Protein AF-A0A2A4U2D6-F1 (afdb_monomer_lite)

pLDDT: mean 92.71, std 6.73, range [67.38, 98.06]

Sequence (75 aa):
MDPKMVPWHDAVVWSERSHNGHRLYEWLTKEHVAKVGWTNGVVSVEVANDSFLCKDVRYFIVQAPFVAVGQNIAV

Structure (mmCIF, N/CA/C/O backbone):
data_AF-A0A2A4U2D6-F1
#
_entry.id   AF-A0A2A4U2D6-F1
#
loop_
_atom_site.group_PDB
_atom_site.id
_atom_site.type_symbol
_atom_site.label_atom_id
_atom_site.label_alt_id
_atom_site.label_comp_id
_atom_site.label_asym_id
_atom_site.label_entity_id
_atom_site.label_seq_id
_atom_site.pdbx_PDB_ins_code
_atom_site.Cartn_x
_atom_site.Cartn_y
_atom_site.Cartn_z
_atom_site.occupancy
_atom_site.B_iso_or_equiv
_atom_site.auth_seq_id
_atom_site.auth_comp_id
_atom_site.auth_asym_id
_atom_site.auth_atom_id
_atom_site.pdbx_PDB_model_num
ATOM 1 N N . MET A 1 1 ? 14.604 6.408 -4.029 1.00 67.38 1 MET A N 1
ATOM 2 C CA . MET A 1 1 ? 14.389 6.096 -2.602 1.00 67.38 1 MET A CA 1
ATOM 3 C C . MET A 1 1 ? 14.895 4.685 -2.343 1.00 67.38 1 MET A C 1
ATOM 5 O O . MET A 1 1 ? 14.747 3.861 -3.239 1.00 67.38 1 MET A O 1
ATOM 9 N N . ASP A 1 2 ? 15.533 4.418 -1.202 1.00 81.81 2 ASP A N 1
ATOM 10 C CA . ASP A 1 2 ? 15.936 3.052 -0.831 1.00 81.81 2 ASP A CA 1
ATOM 11 C C . ASP A 1 2 ? 14.670 2.205 -0.571 1.00 81.81 2 ASP A C 1
ATOM 13 O O . ASP A 1 2 ? 13.889 2.574 0.310 1.00 81.81 2 ASP A O 1
ATOM 17 N N . PRO A 1 3 ? 14.433 1.096 -1.305 1.00 83.44 3 PRO A N 1
ATOM 18 C CA . PRO A 1 3 ? 13.281 0.219 -1.087 1.00 83.44 3 PRO A CA 1
ATOM 19 C C . PRO A 1 3 ? 13.160 -0.320 0.343 1.00 83.44 3 PRO A C 1
ATOM 21 O O . PRO A 1 3 ? 12.069 -0.703 0.754 1.00 83.44 3 PRO A O 1
ATOM 24 N N . LYS A 1 4 ? 14.253 -0.341 1.116 1.00 88.44 4 LYS A N 1
ATOM 25 C CA . LYS A 1 4 ? 14.245 -0.755 2.527 1.00 88.44 4 LYS A CA 1
ATOM 26 C C . LYS A 1 4 ? 13.486 0.206 3.441 1.00 88.44 4 LYS A C 1
ATOM 28 O O . LYS A 1 4 ? 13.114 -0.186 4.538 1.00 88.44 4 LYS A O 1
ATOM 33 N N . MET A 1 5 ? 13.269 1.444 2.999 1.00 92.25 5 MET A N 1
ATOM 34 C CA . MET A 1 5 ? 12.544 2.464 3.761 1.00 92.25 5 MET A CA 1
ATOM 35 C C . MET A 1 5 ? 11.030 2.413 3.539 1.00 92.25 5 MET A C 1
ATOM 37 O O . MET A 1 5 ? 10.292 3.107 4.233 1.00 92.25 5 MET A O 1
ATOM 41 N N . VAL A 1 6 ? 10.559 1.629 2.566 1.00 95.25 6 VAL A N 1
ATOM 42 C CA . VAL A 1 6 ? 9.128 1.473 2.300 1.00 95.25 6 VAL A CA 1
ATOM 43 C C . VAL A 1 6 ? 8.512 0.598 3.404 1.00 95.25 6 VAL A C 1
ATOM 45 O O . VAL A 1 6 ? 9.040 -0.484 3.678 1.00 95.25 6 VAL A O 1
ATOM 48 N N . PRO A 1 7 ? 7.396 1.012 4.034 1.00 97.00 7 PRO A N 1
ATOM 49 C CA . PRO A 1 7 ? 6.736 0.253 5.099 1.00 97.00 7 PRO A CA 1
ATOM 50 C C . PRO A 1 7 ? 5.925 -0.927 4.539 1.00 97.00 7 PRO A C 1
ATOM 52 O O . PRO A 1 7 ? 4.705 -0.979 4.652 1.00 97.00 7 PRO A O 1
ATOM 55 N N . TRP A 1 8 ? 6.606 -1.903 3.933 1.00 96.81 8 TRP A N 1
ATOM 56 C CA . TRP A 1 8 ? 5.991 -3.022 3.206 1.00 96.81 8 TRP A CA 1
ATOM 57 C C . TRP A 1 8 ? 4.958 -3.819 4.009 1.00 96.81 8 TRP A C 1
ATOM 59 O O . TRP A 1 8 ? 4.058 -4.404 3.419 1.00 96.81 8 TRP A O 1
ATOM 69 N N . HIS A 1 9 ? 5.096 -3.885 5.334 1.00 97.38 9 HIS A N 1
ATOM 70 C CA . HIS A 1 9 ? 4.206 -4.673 6.188 1.00 97.38 9 HIS A CA 1
ATOM 71 C C . HIS A 1 9 ? 2.946 -3.907 6.601 1.00 97.38 9 HIS A C 1
ATOM 73 O O . HIS A 1 9 ? 1.902 -4.527 6.798 1.00 97.38 9 HIS A O 1
ATOM 79 N N . ASP A 1 10 ? 3.038 -2.580 6.691 1.00 98.06 10 ASP A N 1
ATOM 80 C CA . ASP A 1 10 ? 2.064 -1.704 7.349 1.00 98.06 10 ASP A CA 1
ATOM 81 C C . ASP A 1 10 ? 1.503 -0.642 6.396 1.00 98.06 10 ASP A C 1
ATOM 83 O O . ASP A 1 10 ? 1.084 0.429 6.831 1.00 98.06 10 ASP A O 1
ATOM 87 N N . ALA A 1 11 ? 1.511 -0.901 5.088 1.00 97.94 11 ALA A N 1
ATOM 88 C CA . ALA A 1 11 ? 1.027 0.053 4.101 1.00 97.94 11 ALA A CA 1
ATOM 89 C C . ALA A 1 11 ? 0.452 -0.612 2.848 1.00 97.94 11 ALA A C 1
ATOM 91 O O . ALA A 1 11 ? 0.782 -1.749 2.501 1.00 97.94 11 ALA A O 1
ATOM 92 N N . VAL A 1 12 ? -0.384 0.145 2.140 1.00 97.44 12 VAL A N 1
ATOM 93 C CA . VAL A 1 12 ? -0.677 -0.094 0.725 1.00 97.44 12 VAL A CA 1
ATOM 94 C C . VAL A 1 12 ? 0.374 0.660 -0.072 1.00 97.44 12 VAL A C 1
ATOM 96 O O . VAL A 1 12 ? 0.482 1.874 0.063 1.00 97.44 12 VAL A O 1
ATOM 99 N N . VAL A 1 13 ? 1.156 -0.055 -0.874 1.00 97.06 13 VAL A N 1
ATOM 100 C CA . VAL A 1 13 ? 2.267 0.496 -1.657 1.00 97.06 13 VAL A CA 1
ATOM 101 C C . VAL A 1 13 ? 1.944 0.348 -3.133 1.00 97.06 13 VAL A C 1
ATOM 103 O O . VAL A 1 13 ? 1.551 -0.732 -3.574 1.00 97.06 13 VAL A O 1
ATOM 106 N N . TRP A 1 14 ? 2.167 1.386 -3.927 1.00 95.19 14 TRP A N 1
ATOM 107 C CA . TRP A 1 14 ? 2.065 1.299 -5.379 1.00 95.19 14 TRP A CA 1
ATOM 108 C C . TRP A 1 14 ? 3.264 1.921 -6.064 1.00 95.19 14 TRP A C 1
ATOM 110 O O . TRP A 1 14 ? 4.010 2.706 -5.481 1.00 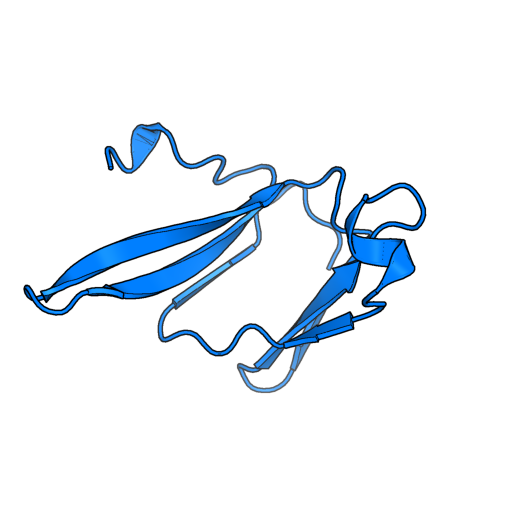95.19 14 TRP A O 1
ATOM 120 N N . SER A 1 15 ? 3.493 1.499 -7.305 1.00 92.56 15 SER A N 1
ATOM 121 C CA . SER A 1 15 ? 4.588 2.038 -8.098 1.00 92.56 15 SER A CA 1
ATOM 122 C C . SER A 1 15 ? 4.113 2.994 -9.172 1.00 92.56 15 SER A C 1
ATOM 124 O O . SER A 1 15 ? 3.226 2.633 -9.944 1.00 92.56 15 SER A O 1
ATOM 126 N N . GLU A 1 16 ? 4.839 4.085 -9.358 1.00 88.25 16 GLU A N 1
ATOM 127 C CA . GLU A 1 16 ? 4.745 4.912 -10.554 1.00 88.25 16 GLU A CA 1
ATOM 128 C C . GLU A 1 16 ? 5.971 4.725 -11.453 1.00 88.25 16 GLU A C 1
ATOM 130 O O . GLU A 1 16 ? 7.081 4.414 -10.997 1.00 88.25 16 GLU A O 1
ATOM 135 N N . ARG A 1 17 ? 5.770 4.901 -12.764 1.00 80.44 17 ARG A N 1
ATOM 136 C CA . ARG A 1 17 ? 6.883 5.001 -13.713 1.00 80.44 17 ARG A CA 1
ATOM 137 C C . ARG A 1 17 ? 7.395 6.432 -13.696 1.00 80.44 17 ARG A C 1
ATOM 139 O O . ARG A 1 17 ? 6.687 7.337 -14.127 1.00 80.44 17 ARG A O 1
ATOM 146 N N . SER A 1 18 ? 8.636 6.629 -13.266 1.00 77.38 18 SER A N 1
ATOM 147 C CA . SER A 1 18 ? 9.282 7.925 -13.436 1.00 77.38 18 SER A CA 1
ATOM 148 C C . SER A 1 18 ? 9.730 8.131 -14.885 1.00 77.38 18 SER A C 1
ATOM 150 O O . SER A 1 18 ? 9.966 7.181 -15.637 1.00 77.38 18 SER A O 1
ATOM 152 N N . HIS A 1 19 ? 9.916 9.396 -15.266 1.00 74.38 19 HIS A N 1
ATOM 153 C CA . HIS A 1 19 ? 10.364 9.783 -16.607 1.00 74.38 19 HIS A CA 1
ATOM 154 C C . HIS A 1 19 ? 11.730 9.181 -16.999 1.00 74.38 19 HIS A C 1
ATOM 156 O O . HIS A 1 19 ? 11.989 8.936 -18.171 1.00 74.38 19 HIS A O 1
ATOM 162 N N . ASN A 1 20 ? 12.593 8.890 -16.021 1.00 78.31 20 ASN A N 1
ATOM 163 C CA . ASN A 1 20 ? 13.912 8.281 -16.227 1.00 78.31 20 ASN A CA 1
ATOM 164 C C . ASN A 1 20 ? 13.914 6.740 -16.133 1.00 78.31 20 ASN A C 1
ATOM 166 O O . ASN A 1 20 ? 14.983 6.140 -16.076 1.00 78.31 20 ASN A O 1
ATOM 170 N N . GLY A 1 21 ? 12.746 6.086 -16.102 1.00 74.31 21 GLY A N 1
ATOM 171 C CA . GLY A 1 21 ? 12.631 4.621 -16.093 1.00 74.31 21 GLY A CA 1
ATOM 172 C C . GLY A 1 21 ? 12.881 3.958 -14.734 1.00 74.31 21 GLY A C 1
ATOM 173 O O . GLY A 1 21 ? 12.855 2.732 -14.633 1.00 74.31 21 GLY A O 1
ATOM 174 N N . HIS A 1 22 ? 13.095 4.747 -13.681 1.00 80.31 22 HIS A N 1
ATOM 175 C CA . HIS A 1 22 ? 13.188 4.242 -12.318 1.00 80.31 22 HIS A CA 1
ATOM 176 C C . HIS A 1 22 ? 11.784 3.958 -11.763 1.00 80.31 22 HIS A C 1
ATOM 178 O O . HIS A 1 22 ? 10.773 4.510 -12.202 1.00 80.31 22 HIS A O 1
ATOM 184 N N . ARG A 1 23 ? 11.715 3.066 -10.773 1.00 80.75 23 ARG A N 1
ATOM 185 C CA . ARG A 1 23 ? 10.467 2.787 -10.065 1.00 80.75 23 ARG A CA 1
ATOM 186 C C . ARG A 1 23 ? 10.378 3.698 -8.849 1.00 80.75 23 ARG A C 1
ATOM 188 O O . ARG A 1 23 ? 11.244 3.640 -7.975 1.00 80.75 23 ARG A O 1
ATOM 195 N N . LEU A 1 24 ? 9.364 4.554 -8.824 1.00 88.75 24 LEU A N 1
ATOM 196 C CA . LEU A 1 24 ? 8.997 5.320 -7.637 1.00 88.75 24 LEU A CA 1
ATOM 197 C C . LEU A 1 24 ? 7.959 4.513 -6.870 1.00 88.75 24 LEU A C 1
ATOM 199 O O . LEU A 1 24 ? 7.077 3.925 -7.490 1.00 88.75 24 LEU A O 1
ATOM 203 N N . TYR A 1 25 ? 8.106 4.450 -5.551 1.00 92.88 25 TYR A N 1
ATOM 204 C CA . TYR A 1 25 ? 7.121 3.834 -4.672 1.00 92.88 25 TYR A CA 1
ATOM 205 C C . TYR A 1 25 ? 6.432 4.929 -3.879 1.00 92.88 25 TYR A C 1
ATOM 207 O O . TYR A 1 25 ? 7.102 5.759 -3.265 1.00 92.88 25 TYR A O 1
ATOM 215 N N . GLU A 1 26 ? 5.113 4.884 -3.884 1.00 94.25 26 GLU A N 1
ATOM 216 C CA . GLU A 1 26 ? 4.248 5.672 -3.023 1.00 94.25 26 GLU A CA 1
ATOM 217 C C . GLU A 1 26 ? 3.503 4.724 -2.097 1.00 94.25 26 GLU A C 1
ATOM 219 O O . GLU A 1 26 ? 3.344 3.537 -2.405 1.00 94.25 26 GLU A O 1
ATOM 224 N N . TRP A 1 27 ? 3.078 5.222 -0.943 1.00 96.31 27 TRP A N 1
ATOM 225 C CA . TRP A 1 27 ? 2.343 4.396 -0.007 1.00 96.31 27 TRP A CA 1
ATOM 226 C C . TRP A 1 27 ? 1.391 5.202 0.863 1.00 96.31 27 TRP A C 1
ATOM 228 O O . TRP A 1 27 ? 1.616 6.377 1.151 1.00 96.31 27 TRP A O 1
ATOM 238 N N . LEU A 1 28 ? 0.356 4.510 1.330 1.00 97.38 28 LEU A N 1
ATOM 239 C CA . LEU A 1 28 ? -0.517 4.959 2.402 1.00 97.38 28 LEU A CA 1
ATOM 240 C C . LEU A 1 28 ? -0.403 3.970 3.562 1.00 97.38 28 LEU A C 1
ATOM 242 O O . LEU A 1 28 ? -0.644 2.771 3.394 1.00 97.38 28 LEU A O 1
ATOM 246 N N . THR A 1 29 ? 0.018 4.468 4.718 1.00 97.81 29 THR A N 1
ATOM 247 C CA . THR A 1 29 ? 0.230 3.670 5.926 1.00 97.81 29 THR A CA 1
ATOM 248 C C . THR A 1 29 ? -1.092 3.229 6.559 1.00 97.81 29 THR A C 1
ATOM 250 O O . THR A 1 29 ? -2.152 3.817 6.326 1.00 97.81 29 THR A O 1
ATOM 253 N N . LYS A 1 30 ? -1.040 2.146 7.339 1.00 97.50 30 LYS A N 1
ATOM 254 C CA . LYS A 1 30 ? -2.192 1.448 7.925 1.00 97.50 30 LYS A CA 1
ATOM 255 C C . LYS A 1 30 ? -3.133 2.360 8.709 1.00 97.50 30 LYS A C 1
ATOM 257 O O . LYS A 1 30 ? -4.340 2.179 8.630 1.00 97.50 30 LYS A O 1
ATOM 262 N N . GLU A 1 31 ? -2.609 3.340 9.434 1.00 97.06 31 GLU A N 1
ATOM 263 C CA . GLU A 1 31 ? -3.388 4.325 10.195 1.00 97.06 31 GLU A CA 1
ATOM 264 C C . GLU A 1 31 ? -4.310 5.192 9.324 1.00 97.06 31 GLU A C 1
ATOM 266 O O . GLU A 1 31 ? -5.160 5.915 9.834 1.00 97.06 31 GLU A O 1
ATOM 271 N N . HIS A 1 32 ? -4.160 5.143 8.002 1.00 97.75 32 HIS A N 1
ATOM 272 C CA . HIS A 1 32 ? -5.016 5.855 7.061 1.00 97.75 32 HIS A CA 1
ATOM 273 C C . HIS A 1 32 ? -5.872 4.922 6.199 1.00 97.75 32 HIS A C 1
ATOM 275 O O . HIS A 1 32 ? -6.663 5.404 5.387 1.00 97.75 32 HIS A O 1
ATOM 281 N N . VAL A 1 33 ? -5.759 3.606 6.394 1.00 97.88 33 VAL A N 1
ATOM 282 C CA . VAL A 1 33 ? -6.446 2.576 5.609 1.00 97.88 33 VAL A CA 1
ATOM 283 C C . VAL A 1 33 ? -7.409 1.810 6.510 1.00 97.88 33 VAL A C 1
ATOM 285 O O . VAL A 1 33 ? -6.988 1.054 7.382 1.00 97.88 33 VAL A O 1
ATOM 288 N N . ALA A 1 34 ? -8.712 1.959 6.274 1.00 97.50 34 ALA A N 1
ATOM 289 C CA . ALA A 1 34 ? -9.717 1.148 6.957 1.00 97.50 34 ALA A CA 1
ATOM 290 C C . ALA A 1 34 ? -9.748 -0.280 6.400 1.00 97.50 34 ALA A C 1
ATOM 292 O O . ALA A 1 34 ? -9.785 -1.251 7.156 1.00 97.50 34 ALA A O 1
ATOM 293 N N . LYS A 1 35 ? -9.754 -0.396 5.068 1.00 97.19 35 LYS A N 1
ATOM 294 C CA . LYS A 1 35 ? -9.870 -1.664 4.348 1.00 97.19 35 LYS A CA 1
ATOM 295 C C . LYS A 1 35 ? -9.377 -1.528 2.909 1.00 97.19 35 LYS A C 1
ATOM 297 O O . LYS A 1 35 ? -9.469 -0.455 2.313 1.00 97.19 35 LYS A O 1
ATOM 302 N N . VAL A 1 36 ? -8.906 -2.627 2.329 1.00 97.81 36 VAL A N 1
ATOM 303 C CA . VAL A 1 36 ? -8.556 -2.732 0.912 1.00 97.81 36 VAL A CA 1
ATOM 304 C C . VAL A 1 36 ? -9.473 -3.717 0.200 1.00 97.81 36 VAL A C 1
ATOM 306 O O . VAL A 1 36 ? -9.478 -4.899 0.496 1.00 97.81 36 VAL A O 1
ATOM 309 N N . GLY A 1 37 ? -10.205 -3.250 -0.803 1.00 96.94 37 GLY A N 1
ATOM 310 C CA . GLY A 1 37 ? -10.881 -4.126 -1.756 1.00 96.94 37 GLY A CA 1
ATOM 311 C C . GLY A 1 37 ? -9.949 -4.514 -2.903 1.00 96.94 37 GLY A C 1
ATOM 312 O O . GLY A 1 37 ? -9.270 -3.658 -3.468 1.00 96.94 37 GLY A O 1
ATOM 313 N N . TRP A 1 38 ? -9.943 -5.792 -3.284 1.00 92.56 38 TRP A N 1
ATOM 314 C CA . TRP A 1 38 ? -9.237 -6.277 -4.470 1.00 92.56 38 TRP A CA 1
ATOM 315 C C . TRP A 1 38 ? -10.207 -7.044 -5.361 1.00 92.56 38 TRP A C 1
ATOM 317 O O . TRP A 1 38 ? -10.748 -8.079 -4.975 1.00 92.56 38 TRP A O 1
ATOM 327 N N . THR A 1 39 ? -10.452 -6.555 -6.574 1.00 91.81 39 THR A N 1
ATOM 328 C CA . THR A 1 39 ? -11.333 -7.231 -7.537 1.00 91.81 39 THR A CA 1
ATOM 329 C C . THR A 1 39 ? -10.779 -7.088 -8.944 1.00 91.81 39 THR A C 1
ATOM 331 O O . THR A 1 39 ? -10.543 -5.979 -9.407 1.00 91.81 39 THR A O 1
ATOM 334 N N . ASN A 1 40 ? -10.569 -8.209 -9.642 1.00 88.62 40 ASN A N 1
ATOM 335 C CA . ASN A 1 40 ? -10.119 -8.238 -11.043 1.00 88.62 40 ASN A CA 1
ATOM 336 C C . ASN A 1 40 ? -8.865 -7.385 -11.328 1.00 88.62 40 ASN A C 1
ATOM 338 O O . ASN A 1 40 ? -8.764 -6.743 -12.369 1.00 88.62 40 ASN A O 1
ATOM 342 N N . GLY A 1 41 ? -7.916 -7.352 -10.388 1.00 83.38 41 GLY A N 1
ATOM 343 C CA . GLY A 1 41 ? -6.690 -6.552 -10.513 1.00 83.38 41 GLY A CA 1
ATOM 344 C C . GLY A 1 41 ? -6.856 -5.060 -10.204 1.00 83.38 41 GLY A C 1
ATOM 345 O O . GLY A 1 41 ? -5.872 -4.330 -10.243 1.00 83.38 41 GLY A O 1
ATOM 346 N N . VAL A 1 42 ? -8.064 -4.610 -9.860 1.00 89.94 42 VAL A N 1
ATOM 347 C CA . VAL A 1 42 ? -8.325 -3.265 -9.344 1.00 89.94 42 VAL A CA 1
ATOM 348 C C . VAL A 1 42 ? -8.230 -3.295 -7.824 1.00 89.94 42 VAL A C 1
ATOM 350 O O . VAL A 1 42 ? -8.892 -4.107 -7.172 1.00 89.94 42 VAL A O 1
ATOM 353 N N . VAL A 1 43 ? -7.417 -2.395 -7.271 1.00 96.38 43 VAL A N 1
ATOM 354 C CA . VAL A 1 43 ? -7.272 -2.201 -5.828 1.00 96.38 43 VAL A CA 1
ATOM 355 C C . VAL A 1 43 ? -7.993 -0.917 -5.431 1.0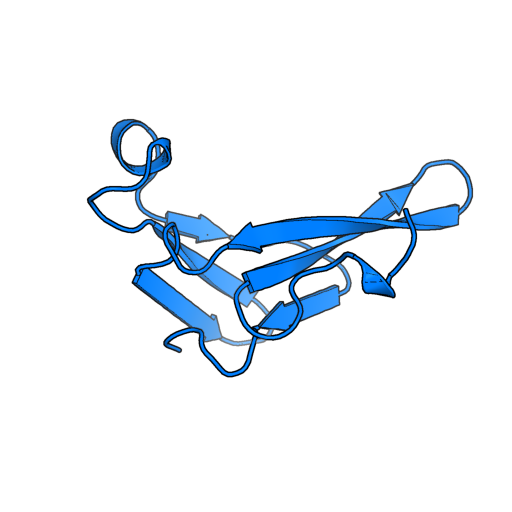0 96.38 43 VAL A C 1
ATOM 357 O O . VAL A 1 43 ? -7.681 0.161 -5.938 1.00 96.38 43 VAL A O 1
ATOM 360 N N . SER A 1 44 ? -8.963 -1.035 -4.531 1.00 97.56 44 SER A N 1
ATOM 361 C CA . SER A 1 44 ? -9.674 0.087 -3.920 1.00 97.56 44 SER A CA 1
ATOM 362 C C . SER A 1 44 ? -9.271 0.215 -2.460 1.00 97.56 44 SER A C 1
ATOM 364 O O . SER A 1 44 ? -9.286 -0.778 -1.736 1.00 97.56 44 SER A O 1
ATOM 366 N N . VAL A 1 45 ? -8.971 1.424 -2.009 1.00 97.94 45 VAL A N 1
ATOM 367 C CA . VAL A 1 45 ? -8.611 1.705 -0.619 1.00 97.94 45 VAL A CA 1
ATOM 368 C C . VAL A 1 45 ? -9.730 2.510 0.020 1.00 97.94 45 VAL A C 1
ATOM 370 O O . VAL A 1 45 ? -10.088 3.573 -0.484 1.00 97.94 45 VAL A O 1
ATOM 373 N N . GLU A 1 46 ? -10.276 1.999 1.119 1.00 98.06 46 GLU A N 1
ATOM 374 C CA . GLU A 1 46 ? -11.155 2.740 2.019 1.00 98.06 46 GLU A CA 1
ATOM 375 C C . GLU A 1 46 ? -10.315 3.523 3.024 1.00 98.06 46 GLU A C 1
ATOM 377 O O . GLU A 1 46 ? -9.441 2.967 3.697 1.00 98.06 46 GLU A O 1
ATOM 382 N N . VAL A 1 47 ? -10.592 4.817 3.133 1.00 98.00 47 VAL A N 1
ATOM 383 C CA . VAL A 1 47 ? -9.868 5.726 4.019 1.00 98.00 47 VAL A CA 1
ATOM 384 C C . VAL A 1 47 ? -10.388 5.582 5.451 1.00 98.00 47 VAL A C 1
ATOM 386 O O . VAL A 1 47 ? -11.596 5.591 5.689 1.00 98.00 47 VAL A O 1
ATOM 389 N N . ALA A 1 48 ? -9.475 5.471 6.418 1.00 97.69 48 ALA A N 1
ATOM 390 C CA . ALA A 1 48 ? -9.827 5.431 7.837 1.00 97.69 48 ALA A CA 1
ATOM 391 C C . ALA A 1 48 ? -10.537 6.721 8.285 1.00 97.69 48 ALA A C 1
ATOM 393 O O . ALA A 1 48 ? -10.167 7.813 7.860 1.00 97.69 48 ALA A O 1
ATOM 394 N N . ASN A 1 49 ? -11.548 6.613 9.157 1.00 96.19 49 ASN A N 1
ATOM 395 C CA . ASN A 1 49 ? -12.378 7.755 9.583 1.00 96.19 49 ASN A CA 1
ATOM 396 C C . ASN A 1 49 ? -11.589 8.881 10.276 1.00 96.19 49 ASN A C 1
ATOM 398 O O . ASN A 1 49 ? -12.009 10.037 10.258 1.00 96.19 49 ASN A O 1
ATOM 402 N N . ASP A 1 50 ? -10.476 8.532 10.910 1.00 95.81 50 ASP A N 1
ATOM 403 C CA . ASP A 1 50 ? -9.537 9.416 11.595 1.00 95.81 50 ASP A CA 1
ATOM 404 C C . ASP A 1 50 ? -8.384 9.891 10.695 1.00 95.81 50 ASP A C 1
ATOM 406 O O . ASP A 1 50 ? -7.595 10.747 11.099 1.00 95.81 50 ASP A O 1
ATOM 410 N N . SER A 1 51 ? -8.300 9.399 9.456 1.00 95.94 51 SER A N 1
ATOM 411 C CA . SER A 1 51 ? -7.331 9.883 8.479 1.00 95.94 51 SER A CA 1
ATOM 412 C C . SER A 1 51 ? -7.607 11.336 8.099 1.00 95.94 51 SER A C 1
ATOM 414 O O . SER A 1 51 ? -8.753 11.755 7.911 1.00 95.94 51 SER A O 1
ATOM 416 N N . PHE A 1 52 ? -6.534 12.093 7.865 1.00 94.75 52 PHE A N 1
ATOM 417 C CA . PHE A 1 52 ? -6.629 13.440 7.306 1.00 94.75 52 PHE A CA 1
ATOM 418 C C . PHE A 1 52 ? -7.320 13.456 5.931 1.00 94.75 52 PHE A C 1
ATOM 420 O O . PHE A 1 52 ? -7.979 14.440 5.606 1.00 94.75 52 PHE A O 1
ATOM 427 N N . LEU A 1 53 ? -7.228 12.359 5.167 1.00 93.56 53 LEU A N 1
ATOM 428 C CA . LEU A 1 53 ? -7.855 12.206 3.850 1.00 93.56 53 LEU A CA 1
ATOM 429 C C . LEU A 1 53 ? -9.377 12.045 3.927 1.00 93.56 53 LEU A C 1
ATOM 431 O O . LEU A 1 53 ? -10.074 12.339 2.959 1.00 93.56 53 LEU A O 1
ATOM 435 N N . CYS A 1 54 ? -9.913 11.609 5.070 1.00 93.88 54 CYS A N 1
ATOM 436 C CA . CYS A 1 54 ? -11.324 11.248 5.200 1.00 93.88 54 CYS A CA 1
ATOM 437 C C . CYS A 1 54 ? -12.280 12.444 5.038 1.00 93.88 54 CYS A C 1
ATOM 439 O O . CYS A 1 54 ? -13.480 12.262 4.808 1.00 93.88 54 CYS A O 1
ATOM 441 N N . LYS A 1 55 ? -11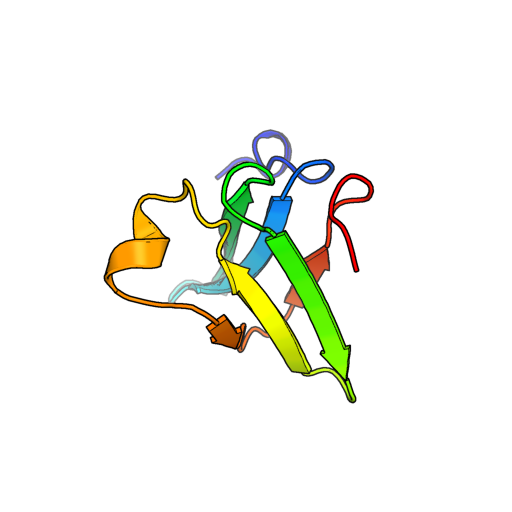.764 13.672 5.174 1.00 93.31 55 LYS A N 1
ATOM 442 C CA . LYS A 1 55 ? -12.531 14.906 4.955 1.00 93.31 55 LYS A CA 1
ATOM 443 C C . LYS A 1 55 ? -12.857 15.135 3.481 1.00 93.31 55 LYS A C 1
ATOM 445 O O . LYS A 1 55 ? -13.891 15.726 3.190 1.00 93.31 55 LYS A O 1
ATOM 450 N N . ASP A 1 56 ? -12.006 14.633 2.592 1.00 96.12 56 ASP A N 1
ATOM 451 C CA . ASP A 1 56 ? -12.075 14.896 1.156 1.00 96.12 56 ASP A CA 1
ATOM 452 C C . ASP A 1 56 ? -12.465 13.643 0.363 1.00 96.12 56 ASP A C 1
ATOM 454 O O . ASP A 1 56 ? -13.197 13.724 -0.623 1.00 96.12 56 ASP A O 1
ATOM 458 N N . VAL A 1 57 ? -12.002 12.464 0.796 1.00 96.38 57 VAL A N 1
ATOM 459 C CA . VAL A 1 57 ? -12.156 11.204 0.062 1.00 96.38 57 VAL A CA 1
ATOM 460 C C . VAL A 1 57 ? -12.496 10.060 1.016 1.00 96.38 57 VAL A C 1
ATOM 462 O O . VAL A 1 57 ? -11.872 9.889 2.060 1.00 96.38 57 VAL A O 1
ATOM 465 N N . ARG A 1 58 ? -13.484 9.238 0.639 1.00 95.19 58 ARG A N 1
ATOM 466 C CA . ARG A 1 58 ? -13.851 8.005 1.366 1.00 95.19 58 ARG A CA 1
ATOM 467 C C . ARG A 1 58 ? -13.197 6.757 0.791 1.00 95.19 58 ARG A C 1
ATOM 469 O O . ARG A 1 58 ? -12.782 5.883 1.542 1.00 95.19 58 ARG A O 1
ATOM 476 N N . TYR A 1 59 ? -13.086 6.705 -0.530 1.00 96.50 59 TYR A N 1
ATOM 477 C CA . TYR A 1 59 ? -12.456 5.611 -1.253 1.00 96.50 59 TYR A CA 1
ATOM 478 C C . TYR A 1 59 ? -11.668 6.167 -2.427 1.00 96.50 59 TYR A C 1
ATOM 480 O O . TYR A 1 59 ? -12.108 7.123 -3.067 1.00 96.50 59 TYR A O 1
ATOM 488 N N . PHE A 1 60 ? -10.554 5.533 -2.761 1.00 96.50 60 PHE A N 1
ATOM 489 C CA . PHE A 1 60 ? -9.857 5.793 -4.015 1.00 96.50 60 PHE A CA 1
ATOM 490 C C . PHE A 1 60 ? -9.387 4.493 -4.656 1.00 96.50 60 PHE A C 1
ATOM 492 O O . PHE A 1 60 ? -9.239 3.463 -3.996 1.00 96.50 60 PHE A O 1
ATOM 499 N N . ILE A 1 61 ? -9.185 4.545 -5.969 1.00 96.56 61 ILE A N 1
ATOM 500 C CA . ILE A 1 61 ? -8.686 3.418 -6.751 1.00 96.56 61 ILE A CA 1
ATOM 501 C C . ILE A 1 61 ? -7.204 3.634 -7.016 1.00 96.56 61 ILE A C 1
ATOM 503 O O . ILE A 1 61 ? -6.806 4.678 -7.528 1.00 96.56 61 ILE A O 1
ATOM 507 N N . VAL A 1 62 ? -6.398 2.624 -6.708 1.00 95.44 62 VAL A N 1
ATOM 508 C CA . VAL A 1 62 ? -4.972 2.623 -7.019 1.00 95.44 62 VAL A CA 1
ATOM 509 C C . VAL A 1 62 ? -4.789 2.074 -8.429 1.00 95.44 62 VAL A C 1
ATOM 511 O O . VAL A 1 62 ? -4.908 0.872 -8.669 1.00 95.44 62 VAL A O 1
ATOM 514 N N . GLN A 1 63 ? -4.509 2.965 -9.378 1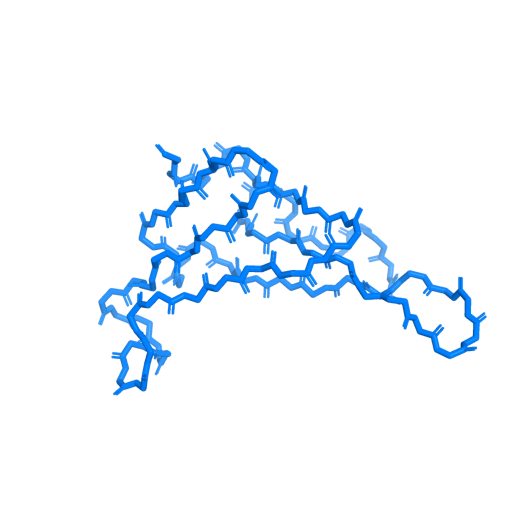.00 91.38 63 GLN A N 1
ATOM 515 C CA . GLN A 1 63 ? -4.223 2.607 -10.767 1.00 91.38 63 GLN A CA 1
ATOM 516 C C . GLN A 1 63 ? -2.713 2.595 -11.003 1.00 91.38 63 GLN A C 1
ATOM 518 O O . GLN A 1 63 ? -2.135 3.578 -11.457 1.00 91.38 63 GLN A O 1
ATOM 523 N N . ALA A 1 64 ? -2.065 1.471 -10.694 1.00 91.50 64 ALA A N 1
ATOM 524 C CA . ALA A 1 64 ? -0.617 1.348 -10.807 1.00 91.50 64 ALA A CA 1
ATOM 525 C C . ALA A 1 64 ? -0.178 0.014 -11.437 1.00 91.50 64 ALA A C 1
AT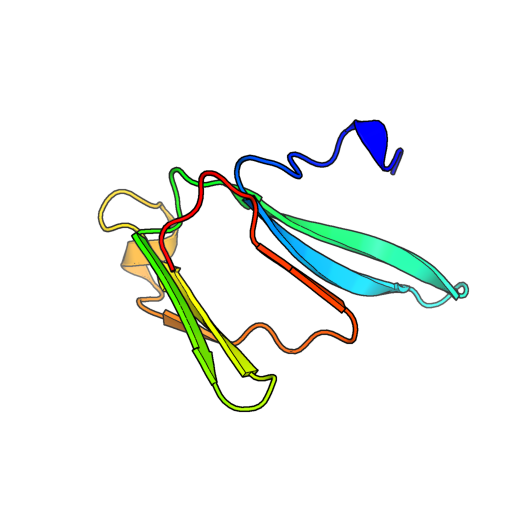OM 527 O O . ALA A 1 64 ? -0.821 -1.012 -11.215 1.00 91.50 64 ALA A O 1
ATOM 528 N N . PRO A 1 65 ? 0.963 -0.023 -12.159 1.00 89.38 65 PRO A N 1
ATOM 529 C CA . PRO A 1 65 ? 1.531 -1.261 -12.709 1.00 89.38 65 PRO A CA 1
ATOM 530 C C . PRO A 1 65 ? 1.940 -2.300 -11.658 1.00 89.38 65 PRO A C 1
ATOM 532 O O . PRO A 1 65 ? 2.235 -3.444 -11.994 1.00 89.38 65 PRO A O 1
ATOM 535 N N . PHE A 1 66 ? 2.071 -1.881 -10.405 1.00 91.25 66 PHE A N 1
ATOM 536 C CA . PHE A 1 66 ? 2.354 -2.745 -9.272 1.00 91.25 66 PHE A CA 1
ATOM 537 C C . PHE A 1 66 ? 1.687 -2.147 -8.047 1.00 91.25 66 PHE A C 1
ATOM 539 O O . PHE A 1 66 ? 1.834 -0.951 -7.788 1.00 91.25 66 PHE A O 1
ATOM 546 N N . VAL A 1 67 ? 0.997 -3.008 -7.310 1.00 95.12 67 VAL A N 1
ATOM 547 C CA . VAL A 1 67 ? 0.408 -2.706 -6.013 1.00 95.12 67 VAL A CA 1
ATOM 548 C C . VAL A 1 67 ? 0.777 -3.843 -5.070 1.00 95.12 67 VAL A C 1
ATOM 550 O O . VAL A 1 67 ? 0.690 -5.014 -5.441 1.00 95.12 67 VAL A O 1
ATOM 553 N N . ALA A 1 68 ? 1.198 -3.492 -3.863 1.00 94.94 68 ALA A N 1
ATOM 554 C CA . ALA A 1 68 ? 1.416 -4.410 -2.762 1.00 94.94 68 ALA A CA 1
ATOM 555 C C . ALA A 1 68 ? 0.549 -3.982 -1.581 1.00 94.94 68 ALA A C 1
ATOM 557 O O . ALA A 1 68 ? 0.457 -2.798 -1.256 1.00 94.94 68 ALA A O 1
ATOM 558 N N . VAL A 1 69 ? -0.074 -4.961 -0.936 1.00 96.81 69 VAL A N 1
ATOM 559 C CA . VAL A 1 69 ? -0.849 -4.758 0.285 1.00 96.81 69 VAL A CA 1
ATOM 560 C C . VAL A 1 69 ? -0.082 -5.425 1.412 1.00 96.81 69 VAL A C 1
ATOM 562 O O . VAL A 1 69 ? 0.177 -6.629 1.356 1.00 96.81 69 VAL A O 1
ATOM 565 N N . GLY A 1 70 ? 0.337 -4.633 2.395 1.00 97.44 70 GLY A N 1
ATOM 566 C CA . GLY A 1 70 ? 1.081 -5.139 3.537 1.00 97.44 70 GLY A CA 1
ATOM 567 C C . GLY A 1 70 ? 0.272 -6.138 4.356 1.00 97.44 70 GLY A C 1
ATOM 568 O O . GLY A 1 70 ? -0.944 -6.025 4.482 1.00 97.44 70 GLY A O 1
ATOM 569 N N . GLN A 1 71 ? 0.959 -7.113 4.946 1.00 97.19 71 GLN A N 1
ATOM 570 C CA . GLN A 1 71 ? 0.337 -8.194 5.720 1.00 97.19 71 GLN A CA 1
ATOM 571 C C . GLN A 1 71 ? -0.504 -7.715 6.918 1.00 97.19 71 GLN A C 1
ATOM 573 O O . GLN A 1 71 ? -1.376 -8.444 7.382 1.00 97.19 71 GLN A O 1
ATOM 578 N N . ASN A 1 72 ? -0.250 -6.503 7.423 1.00 97.75 72 ASN A N 1
ATOM 579 C CA . ASN A 1 72 ? -0.977 -5.931 8.554 1.00 97.75 72 ASN A CA 1
ATOM 580 C C . ASN A 1 72 ? -2.175 -5.065 8.125 1.00 97.75 72 ASN A C 1
ATOM 582 O O . ASN A 1 72 ? -2.828 -4.479 8.997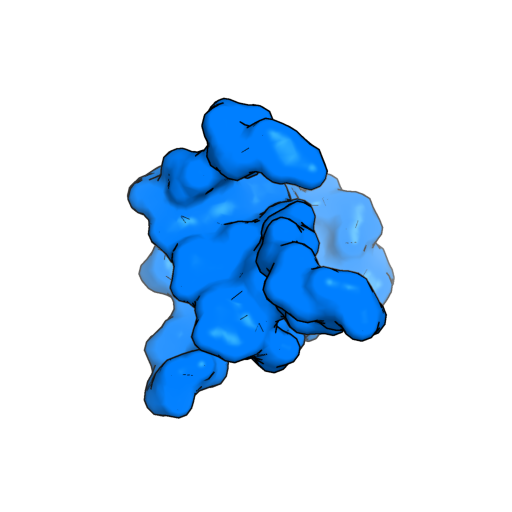 1.00 97.75 72 ASN A O 1
ATOM 586 N N . ILE A 1 73 ? -2.458 -4.966 6.822 1.00 97.38 73 ILE A N 1
ATOM 587 C CA . ILE A 1 73 ? -3.596 -4.238 6.255 1.00 97.38 73 ILE A CA 1
ATOM 588 C C . ILE A 1 73 ? -4.818 -5.156 6.177 1.00 97.38 73 ILE A C 1
ATOM 590 O O . ILE A 1 73 ? -4.720 -6.310 5.765 1.00 97.38 73 ILE A O 1
ATOM 594 N N . ALA A 1 74 ? -5.984 -4.632 6.555 1.00 95.00 74 ALA A N 1
ATOM 595 C CA . ALA A 1 74 ? -7.245 -5.342 6.392 1.00 95.00 74 ALA A CA 1
ATOM 596 C C . ALA A 1 74 ? -7.658 -5.373 4.911 1.00 95.00 74 ALA A C 1
ATOM 598 O O . ALA A 1 74 ? -7.715 -4.326 4.263 1.00 95.00 74 ALA A O 1
ATOM 599 N N . VAL A 1 75 ? -7.973 -6.566 4.399 1.00 90.62 75 VAL A N 1
ATOM 600 C CA . VAL A 1 75 ? -8.468 -6.821 3.032 1.00 90.62 75 VAL A CA 1
ATOM 601 C C . VAL A 1 75 ? -9.921 -7.282 3.088 1.00 90.62 75 VAL A C 1
ATOM 603 O O . VAL A 1 75 ? -10.253 -8.078 3.993 1.00 90.62 75 VAL A O 1
#

Secondary structure (DSSP, 8-state):
--GGGS-TTSEEEEEEE-TTSPEEEEEEEGGGEEEEEEETTEEEEEEPTTSGGGGT-SEEEE--S-EEE-TTS--

Radius of gyration: 12.4 Å; chains: 1; bounding box: 30×23×28 Å

Foldseek 3Di:
DPPVPDPQAFWKKAWDQDPVRDTDIDIDGQQQFPAWDDDPNKIKTATDCPDPCVVPDGIDIDDHPDIHDHNPHHD